Protein AF-A0AAF0C9N7-F1 (afdb_monomer_lite)

Radius of gyration: 19.98 Å; chains: 1; bounding box: 47×44×48 Å

Foldseek 3Di:
DDDPCPDDPPPPPLVVLVVVLVVLVVVLVVLVVVLVVVVVVVVVVVDDQDPVNVVVNVVSVVVSVVSVVVSVVSVVVSVVVVVVVVVD

Structure (mmCIF, N/CA/C/O backbone):
data_AF-A0AAF0C9N7-F1
#
_entry.id   AF-A0AAF0C9N7-F1
#
loop_
_atom_site.group_PDB
_atom_site.id
_atom_site.type_symbol
_atom_site.label_atom_id
_atom_site.label_alt_id
_atom_site.label_comp_id
_atom_site.label_asym_id
_atom_site.label_entity_id
_atom_site.label_seq_id
_atom_site.pdbx_PDB_ins_code
_atom_site.Cartn_x
_atom_site.Cartn_y
_atom_site.Cartn_z
_atom_site.occupancy
_atom_site.B_iso_or_equiv
_atom_site.auth_seq_id
_atom_site.auth_comp_id
_atom_site.auth_asym_id
_atom_site.auth_atom_id
_atom_site.pdbx_PDB_model_num
ATOM 1 N N . MET A 1 1 ? -26.868 35.784 8.494 1.00 46.81 1 MET A N 1
ATOM 2 C CA . MET A 1 1 ? -25.558 35.199 8.160 1.00 46.81 1 MET A CA 1
ATOM 3 C C . MET A 1 1 ? -25.552 33.870 8.878 1.00 46.81 1 MET A C 1
ATOM 5 O O . MET A 1 1 ? -25.567 33.866 10.096 1.00 46.81 1 MET A O 1
ATOM 9 N N . THR A 1 2 ? -25.851 32.816 8.129 1.00 49.69 2 THR A N 1
ATOM 10 C CA . THR A 1 2 ? -26.223 31.486 8.622 1.00 49.69 2 THR A CA 1
ATOM 11 C C . THR A 1 2 ? -25.030 30.806 9.274 1.00 49.69 2 THR A C 1
ATOM 13 O O . THR A 1 2 ? -23.968 30.758 8.659 1.00 49.69 2 THR A O 1
ATOM 16 N N . ASP A 1 3 ? -25.227 30.300 10.491 1.00 49.50 3 ASP A N 1
ATOM 17 C CA . ASP A 1 3 ? -24.310 29.375 11.146 1.00 49.50 3 ASP A CA 1
ATOM 18 C C . ASP A 1 3 ? -24.072 28.175 10.222 1.00 49.50 3 ASP A C 1
ATOM 20 O O . ASP A 1 3 ? -25.004 27.459 9.848 1.00 49.50 3 ASP A O 1
ATOM 24 N N . ASP A 1 4 ? -22.818 28.007 9.812 1.00 58.16 4 ASP A N 1
ATOM 25 C CA . ASP A 1 4 ? -22.321 26.840 9.094 1.00 58.16 4 ASP A CA 1
ATOM 26 C C . ASP A 1 4 ? -22.259 25.672 10.085 1.00 58.16 4 ASP A C 1
ATOM 28 O O . ASP A 1 4 ? -21.238 25.400 10.714 1.00 58.16 4 ASP A O 1
ATOM 32 N N . ILE A 1 5 ? -23.409 25.036 10.315 1.00 59.22 5 ILE A N 1
ATOM 33 C CA . ILE A 1 5 ? -23.489 23.779 11.055 1.00 59.22 5 ILE A CA 1
ATOM 34 C C . ILE A 1 5 ? -23.029 22.691 10.087 1.00 59.22 5 ILE A C 1
ATOM 36 O O . ILE A 1 5 ? -23.840 22.042 9.424 1.00 59.22 5 ILE A O 1
ATOM 40 N N . THR A 1 6 ? -21.71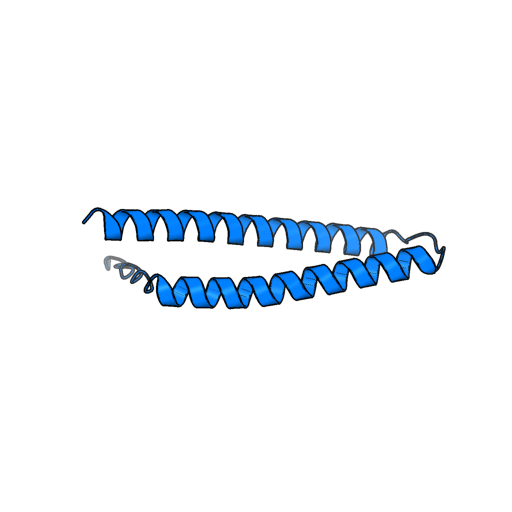4 22.500 9.987 1.00 55.44 6 THR A N 1
ATOM 41 C CA . THR A 1 6 ? -21.167 21.241 9.484 1.00 55.44 6 THR A CA 1
ATOM 42 C C . THR A 1 6 ? -21.707 20.141 10.407 1.00 55.44 6 THR A C 1
ATOM 44 O O . THR A 1 6 ? -21.495 20.232 11.622 1.00 55.44 6 THR A O 1
ATOM 47 N N . PRO A 1 7 ? -22.463 19.145 9.907 1.00 55.50 7 PRO A N 1
ATOM 48 C CA . PRO A 1 7 ? -22.946 18.070 10.760 1.00 55.50 7 PRO A CA 1
ATOM 49 C C . PRO A 1 7 ? -21.739 17.399 11.427 1.00 55.50 7 PRO A C 1
ATOM 51 O O . PRO A 1 7 ? -20.714 17.240 10.758 1.00 55.50 7 PRO A O 1
ATOM 54 N N . PRO A 1 8 ? -21.816 17.016 12.713 1.00 56.41 8 PRO A N 1
ATOM 55 C CA . PRO A 1 8 ? -20.771 16.195 13.306 1.00 56.41 8 PRO A CA 1
ATOM 56 C C . PRO A 1 8 ? -20.646 14.945 12.437 1.00 56.41 8 PRO A C 1
ATOM 58 O O . PRO A 1 8 ? -21.639 14.244 12.249 1.00 56.41 8 PRO A O 1
ATOM 61 N N . GLU A 1 9 ? -19.471 14.712 11.846 1.00 60.25 9 GLU A N 1
ATOM 62 C CA . GLU A 1 9 ? -19.245 13.501 11.064 1.00 60.25 9 GLU A CA 1
ATOM 63 C C . GLU A 1 9 ? -19.590 12.304 11.949 1.00 60.25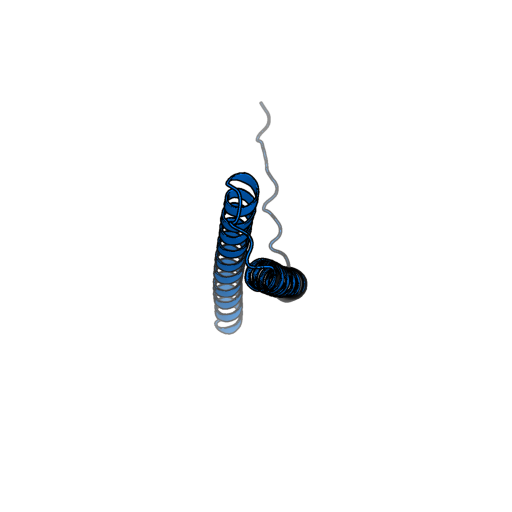 9 GLU A C 1
ATOM 65 O O . GLU A 1 9 ? -18.944 12.062 12.972 1.00 60.25 9 GLU A O 1
ATOM 70 N N . GLU A 1 10 ? -20.665 11.600 11.596 1.00 62.56 10 GLU A N 1
ATOM 71 C CA . GLU A 1 10 ? -21.066 10.389 12.292 1.00 62.56 10 GLU A CA 1
ATOM 72 C C . GLU A 1 10 ? -19.897 9.410 12.188 1.00 62.56 10 GLU A C 1
ATOM 74 O O . GLU A 1 10 ? -19.563 8.926 11.102 1.00 62.56 10 GLU A O 1
ATOM 79 N N . GLN A 1 11 ? -19.227 9.158 13.316 1.00 68.94 11 GLN A N 1
ATOM 80 C CA . GLN A 1 11 ? -18.134 8.197 13.360 1.00 68.94 11 GLN A CA 1
ATOM 81 C C . GLN A 1 11 ? -18.669 6.852 12.885 1.00 68.94 11 GLN A C 1
ATOM 83 O O . GLN A 1 11 ? -19.581 6.281 13.491 1.00 68.94 11 GLN A O 1
ATOM 88 N N . LYS A 1 12 ? -18.097 6.347 11.789 1.00 80.88 12 LYS A N 1
ATOM 89 C CA . LYS A 1 12 ? -18.477 5.050 11.243 1.00 80.88 12 LYS A CA 1
ATOM 90 C C . LYS A 1 12 ? -18.282 3.975 12.319 1.00 80.88 12 LYS A C 1
ATOM 92 O O . LYS A 1 12 ? -17.383 4.077 13.159 1.00 80.88 12 LYS A O 1
ATOM 97 N N . PRO A 1 13 ? -19.105 2.916 12.320 1.00 90.38 13 PRO A N 1
ATOM 98 C CA . PRO A 1 13 ? -18.888 1.795 13.219 1.00 90.38 13 PRO A CA 1
ATOM 99 C C . PRO A 1 13 ? -17.476 1.227 13.038 1.00 90.38 13 PRO A C 1
ATOM 101 O O . PRO A 1 13 ? -17.041 1.010 11.906 1.00 90.38 13 PRO A O 1
ATOM 104 N N . VAL A 1 14 ? -16.789 0.922 14.143 1.00 91.00 14 VAL A N 1
ATOM 105 C CA . VAL A 1 14 ? -15.418 0.369 14.141 1.00 91.00 14 VAL A CA 1
ATOM 106 C C . VAL A 1 14 ? -15.294 -0.840 13.208 1.00 91.00 14 VAL A C 1
ATOM 108 O O . VAL A 1 14 ? -14.330 -0.943 12.456 1.00 91.00 14 VAL A O 1
ATOM 111 N N . ALA A 1 15 ? -16.297 -1.724 13.197 1.00 90.94 15 ALA A N 1
ATOM 112 C CA . ALA A 1 15 ? -16.330 -2.888 12.314 1.00 90.94 15 ALA A CA 1
ATOM 113 C C . ALA A 1 15 ? -16.351 -2.514 10.819 1.00 90.94 15 ALA A C 1
ATOM 115 O O . ALA A 1 15 ? -15.687 -3.162 10.015 1.00 90.94 15 ALA A O 1
ATOM 116 N N . SER A 1 16 ? -17.079 -1.455 10.445 1.00 93.69 16 SER A N 1
ATOM 117 C CA . SER A 1 16 ? -17.119 -0.973 9.061 1.00 93.69 16 SER A CA 1
ATOM 118 C C . SER A 1 16 ? -15.780 -0.372 8.643 1.00 93.69 16 SER A C 1
ATOM 120 O O . SER A 1 16 ? -15.346 -0.588 7.518 1.00 93.69 16 SER A O 1
ATOM 122 N N . GLU A 1 17 ? -15.123 0.376 9.528 1.00 94.00 17 GLU A N 1
ATOM 123 C CA . GLU A 1 17 ? -13.812 0.963 9.236 1.00 94.00 17 GLU A CA 1
ATOM 124 C C . GLU A 1 17 ? -12.701 -0.085 9.175 1.00 94.00 17 GLU A C 1
ATOM 126 O O . GLU A 1 17 ? -11.801 0.037 8.344 1.00 94.00 17 GLU A O 1
ATOM 131 N N . LEU A 1 18 ? -12.779 -1.125 10.012 1.00 94.38 18 LEU A N 1
ATOM 132 C CA . LEU A 1 18 ? -11.876 -2.272 9.954 1.00 94.38 18 LEU A CA 1
ATOM 133 C C . LEU A 1 18 ? -12.030 -3.039 8.636 1.00 94.38 18 LEU A C 1
ATOM 135 O O . LEU A 1 18 ? -11.026 -3.446 8.052 1.00 94.38 18 LEU A O 1
ATOM 139 N N . LEU A 1 19 ? -13.265 -3.206 8.149 1.00 95.56 19 LEU A N 1
ATOM 140 C CA . LEU A 1 19 ? -13.517 -3.812 6.843 1.00 95.56 19 LEU A CA 1
ATOM 141 C C . LEU A 1 19 ? -12.872 -2.983 5.726 1.00 95.56 19 LEU A C 1
ATOM 143 O O . LEU A 1 19 ? -12.069 -3.515 4.970 1.00 95.56 19 LEU A O 1
ATOM 147 N N . THR A 1 20 ? -13.118 -1.669 5.698 1.00 95.94 20 THR A N 1
ATOM 148 C CA . THR A 1 20 ? -12.480 -0.772 4.719 1.00 95.94 20 THR A CA 1
ATOM 149 C C . THR A 1 20 ? -10.956 -0.820 4.809 1.00 95.94 20 THR A C 1
ATOM 151 O O . THR A 1 20 ? -10.286 -0.882 3.791 1.00 95.94 20 THR A O 1
ATOM 154 N N . LEU A 1 21 ? -10.388 -0.838 6.017 1.00 96.25 21 LEU A N 1
ATOM 155 C CA . LEU A 1 21 ? -8.941 -0.955 6.203 1.00 96.25 21 LEU A CA 1
ATOM 156 C C . LEU A 1 21 ? -8.391 -2.289 5.670 1.00 96.25 21 LEU A C 1
ATOM 158 O O . LEU A 1 21 ? -7.272 -2.328 5.169 1.00 96.25 21 LEU A O 1
ATOM 162 N N . THR A 1 22 ? -9.166 -3.370 5.772 1.00 96.75 22 THR A N 1
ATOM 163 C CA . THR A 1 22 ? -8.794 -4.685 5.230 1.00 96.75 22 THR A CA 1
ATOM 164 C C . THR A 1 22 ? -8.797 -4.669 3.703 1.00 96.75 22 THR A C 1
ATOM 166 O O . THR A 1 22 ? -7.859 -5.177 3.090 1.00 96.75 22 THR A O 1
ATOM 169 N N . ASP A 1 23 ? -9.804 -4.040 3.093 1.00 96.88 23 ASP A N 1
ATOM 170 C CA . ASP A 1 23 ? -9.877 -3.861 1.639 1.00 96.88 23 ASP A CA 1
ATOM 171 C C . ASP A 1 23 ? -8.715 -2.989 1.131 1.00 96.88 23 ASP A C 1
ATOM 173 O O . ASP A 1 23 ? -8.032 -3.348 0.169 1.00 96.88 23 ASP A O 1
ATOM 177 N N . ASP A 1 24 ? -8.429 -1.884 1.828 1.00 96.50 24 ASP A N 1
ATOM 178 C CA . ASP A 1 24 ? -7.308 -0.992 1.518 1.00 96.50 24 ASP A CA 1
ATOM 179 C C . ASP A 1 24 ? -5.961 -1.726 1.630 1.00 96.50 24 ASP A C 1
ATOM 181 O O . ASP A 1 24 ? -5.090 -1.576 0.770 1.00 96.50 24 ASP A O 1
ATOM 185 N N . PHE A 1 25 ? -5.792 -2.560 2.663 1.00 97.25 25 PHE A N 1
ATOM 186 C CA . PHE A 1 25 ? -4.592 -3.375 2.843 1.00 97.25 25 PHE A CA 1
ATOM 187 C C . PHE A 1 25 ? -4.421 -4.403 1.721 1.00 97.25 25 PHE A C 1
ATOM 189 O O . PHE A 1 25 ? -3.300 -4.615 1.255 1.00 97.25 25 PHE A O 1
ATOM 196 N N . ALA A 1 26 ? -5.509 -5.021 1.255 1.00 97.38 26 ALA A N 1
ATOM 197 C CA . ALA A 1 26 ? -5.455 -5.944 0.126 1.00 97.38 26 ALA A CA 1
ATOM 198 C C . ALA A 1 26 ? -4.951 -5.234 -1.143 1.00 97.38 26 ALA A C 1
ATOM 200 O O . ALA A 1 26 ? -4.036 -5.742 -1.795 1.00 97.38 26 ALA A O 1
ATOM 201 N N . GLY A 1 27 ? -5.466 -4.035 -1.439 1.00 97.00 27 GLY A N 1
ATOM 202 C CA . GLY A 1 27 ? -4.986 -3.201 -2.548 1.00 97.00 27 GLY A CA 1
ATOM 203 C C . GLY A 1 27 ? -3.505 -2.840 -2.414 1.00 97.00 27 GLY A C 1
ATOM 204 O O . GLY A 1 27 ? -2.714 -3.140 -3.304 1.00 97.00 27 GLY A O 1
ATOM 205 N N . PHE A 1 28 ? -3.104 -2.310 -1.256 1.00 97.31 28 PHE A N 1
ATOM 206 C CA . PHE A 1 28 ? -1.703 -1.995 -0.962 1.00 97.31 28 PHE A CA 1
ATOM 207 C C . PHE A 1 28 ? -0.777 -3.208 -1.131 1.00 97.31 28 PHE A C 1
ATOM 209 O O . PHE A 1 28 ? 0.309 -3.096 -1.696 1.00 97.31 28 PHE A O 1
ATOM 216 N N . SER A 1 29 ? -1.199 -4.384 -0.660 1.00 97.56 29 SER A N 1
ATOM 217 C CA . SER A 1 29 ? -0.393 -5.602 -0.765 1.00 97.56 29 SER A CA 1
ATOM 218 C C . SER A 1 29 ? -0.183 -6.038 -2.218 1.00 97.56 29 SER A C 1
ATOM 220 O O . SER A 1 29 ? 0.919 -6.462 -2.575 1.00 97.56 29 SER A O 1
ATOM 222 N N . ALA A 1 30 ? -1.202 -5.871 -3.067 1.00 97.88 30 ALA A N 1
ATOM 223 C CA . ALA A 1 30 ? -1.094 -6.116 -4.498 1.00 97.88 30 ALA A CA 1
ATOM 224 C C . ALA A 1 30 ? -0.148 -5.105 -5.165 1.00 97.88 30 ALA A C 1
ATOM 226 O O . ALA A 1 30 ? 0.707 -5.505 -5.955 1.00 97.88 30 ALA A O 1
ATOM 227 N N . ASP A 1 31 ? -0.231 -3.827 -4.787 1.00 97.25 31 ASP A N 1
ATOM 228 C CA . ASP A 1 31 ? 0.658 -2.777 -5.294 1.00 97.25 31 ASP A CA 1
ATOM 229 C C . ASP A 1 31 ? 2.123 -3.022 -4.899 1.00 97.25 31 ASP A C 1
ATOM 231 O O . ASP A 1 31 ? 3.028 -2.798 -5.706 1.00 97.25 31 ASP A O 1
ATOM 235 N N . CYS A 1 32 ? 2.376 -3.516 -3.683 1.00 97.94 32 CYS A N 1
ATOM 236 C CA . CYS A 1 32 ? 3.710 -3.931 -3.251 1.00 97.94 32 CYS A CA 1
ATOM 237 C C . CYS A 1 32 ? 4.241 -5.108 -4.072 1.00 97.94 32 CYS A C 1
ATOM 239 O O . CYS A 1 32 ? 5.392 -5.064 -4.503 1.00 97.94 32 CYS A O 1
ATOM 241 N N . ALA A 1 33 ? 3.422 -6.141 -4.294 1.00 97.94 33 ALA A N 1
ATOM 242 C CA . ALA A 1 33 ? 3.818 -7.299 -5.092 1.00 97.94 33 ALA A CA 1
ATOM 243 C C . ALA A 1 33 ? 4.170 -6.882 -6.527 1.00 97.94 33 ALA A C 1
ATOM 245 O O . ALA A 1 33 ? 5.267 -7.170 -7.000 1.00 97.94 33 ALA A O 1
ATOM 246 N N . PHE A 1 34 ? 3.296 -6.096 -7.162 1.00 96.19 34 PHE A N 1
ATOM 247 C CA . PHE A 1 34 ? 3.531 -5.551 -8.497 1.00 96.19 34 PHE A CA 1
ATOM 248 C C . PHE A 1 34 ? 4.827 -4.734 -8.571 1.00 96.19 34 PHE A C 1
ATOM 250 O O . PHE A 1 34 ? 5.611 -4.887 -9.506 1.00 96.19 34 PHE A O 1
ATOM 257 N N . TYR A 1 35 ? 5.081 -3.881 -7.578 1.00 96.12 35 TYR A N 1
ATOM 258 C CA . TYR A 1 35 ? 6.293 -3.070 -7.542 1.00 96.12 35 TYR A CA 1
ATOM 259 C C . TYR A 1 35 ? 7.564 -3.916 -7.392 1.00 96.12 35 TYR A C 1
ATOM 261 O O . TYR A 1 35 ? 8.571 -3.631 -8.040 1.00 96.12 35 TYR A O 1
ATOM 269 N N . CYS A 1 36 ? 7.525 -4.971 -6.574 1.00 96.00 36 CYS A N 1
ATOM 270 C CA . CYS A 1 36 ? 8.629 -5.921 -6.455 1.00 96.00 36 CYS A CA 1
ATOM 271 C C . CYS A 1 36 ? 8.892 -6.663 -7.771 1.00 96.00 36 CYS A C 1
ATOM 273 O O . CYS A 1 36 ? 10.049 -6.749 -8.181 1.00 96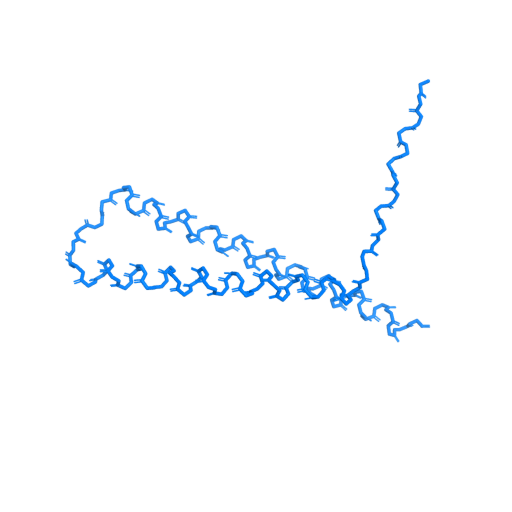.00 36 CYS A O 1
ATOM 275 N N . ASP A 1 37 ? 7.844 -7.134 -8.447 1.00 95.81 37 ASP A N 1
ATOM 276 C CA . ASP A 1 37 ? 7.965 -7.820 -9.738 1.00 95.81 37 ASP A CA 1
ATOM 277 C C . ASP A 1 37 ? 8.531 -6.886 -10.817 1.00 95.81 37 ASP A C 1
ATOM 279 O O . ASP A 1 37 ? 9.423 -7.270 -11.574 1.00 95.81 37 ASP A O 1
ATOM 283 N N . ALA A 1 38 ? 8.079 -5.628 -10.848 1.00 92.12 38 ALA A N 1
ATOM 284 C CA . ALA A 1 38 ? 8.601 -4.618 -11.764 1.00 92.12 38 ALA A CA 1
ATOM 285 C C . ALA A 1 38 ? 10.094 -4.346 -11.524 1.00 92.12 38 ALA A C 1
ATOM 287 O O . ALA A 1 38 ? 10.873 -4.292 -12.474 1.00 92.12 38 ALA A O 1
ATOM 288 N N . LEU A 1 39 ? 10.516 -4.213 -10.262 1.00 91.62 39 LEU A N 1
ATOM 289 C CA . LEU A 1 39 ? 11.929 -4.032 -9.923 1.00 91.62 39 LEU A CA 1
ATOM 290 C C . LEU A 1 39 ? 12.781 -5.252 -10.282 1.00 91.62 39 LEU A C 1
ATOM 292 O O . LEU A 1 39 ? 13.910 -5.079 -10.738 1.00 91.62 39 LEU A O 1
ATOM 296 N N . ALA A 1 40 ? 12.260 -6.465 -10.089 1.00 91.81 40 ALA A N 1
ATOM 297 C CA . ALA A 1 40 ? 12.949 -7.691 -10.479 1.00 91.81 40 ALA A CA 1
ATOM 298 C C . ALA A 1 40 ? 13.149 -7.756 -12.000 1.00 91.81 40 ALA A C 1
ATOM 300 O O . ALA A 1 40 ? 14.267 -7.987 -12.449 1.00 91.81 40 ALA A O 1
ATOM 301 N N . ALA A 1 41 ? 12.107 -7.455 -12.781 1.00 90.19 41 ALA A N 1
ATOM 302 C CA . ALA A 1 41 ? 12.188 -7.420 -14.241 1.00 90.19 41 ALA A CA 1
ATOM 303 C C . ALA A 1 41 ? 13.211 -6.386 -14.742 1.00 90.19 41 ALA A C 1
ATOM 305 O O . ALA A 1 41 ? 14.022 -6.693 -15.610 1.00 90.19 41 ALA A O 1
ATOM 306 N N . ILE A 1 42 ? 13.225 -5.186 -14.149 1.00 87.88 42 ILE A N 1
ATOM 307 C CA . ILE A 1 42 ? 14.203 -4.138 -14.483 1.00 87.88 42 ILE A CA 1
ATOM 308 C C . ILE A 1 42 ? 15.633 -4.591 -14.152 1.00 87.88 42 ILE A C 1
ATOM 310 O O . ILE A 1 42 ? 16.556 -4.338 -14.918 1.00 87.88 42 ILE A O 1
ATOM 314 N N . ALA A 1 43 ? 15.831 -5.269 -13.019 1.00 86.31 43 ALA A N 1
ATOM 315 C CA . ALA A 1 43 ? 17.149 -5.756 -12.619 1.00 86.31 43 ALA A CA 1
ATOM 316 C C . ALA A 1 43 ? 17.661 -6.910 -13.503 1.00 86.31 43 ALA A C 1
ATOM 318 O O . ALA A 1 43 ? 18.872 -7.037 -13.692 1.00 86.31 43 ALA A O 1
ATOM 319 N N . GLU A 1 44 ? 16.765 -7.751 -14.028 1.00 84.06 44 GLU A N 1
ATOM 320 C CA . GLU A 1 44 ? 17.108 -8.863 -14.924 1.00 84.06 44 GLU A CA 1
ATOM 321 C C . GLU A 1 44 ? 17.524 -8.401 -16.326 1.00 84.06 44 GLU A C 1
ATOM 323 O O . GLU A 1 44 ? 18.373 -9.050 -16.939 1.00 84.06 44 GLU A O 1
ATOM 328 N N . ASP A 1 45 ? 16.990 -7.277 -16.815 1.00 78.69 45 ASP A N 1
ATOM 329 C CA . ASP A 1 45 ? 17.267 -6.790 -18.176 1.00 78.69 45 ASP A CA 1
ATOM 330 C C . ASP A 1 45 ? 18.679 -6.181 -18.339 1.00 78.69 45 ASP A C 1
ATOM 332 O O . ASP A 1 45 ? 19.088 -5.826 -19.440 1.00 78.69 45 ASP A O 1
ATOM 336 N N . LEU A 1 46 ? 19.473 -6.083 -17.258 1.00 64.56 46 LEU A N 1
ATOM 337 C CA . LEU A 1 46 ? 20.831 -5.500 -17.221 1.00 64.56 46 LEU A CA 1
ATOM 338 C C . LEU A 1 46 ? 20.949 -4.076 -17.818 1.00 64.56 46 LEU A C 1
ATOM 340 O O . LEU A 1 46 ? 22.067 -3.576 -17.969 1.00 64.56 46 LEU A O 1
ATOM 344 N N . GLU A 1 47 ? 19.835 -3.416 -18.143 1.00 65.25 47 GLU A N 1
ATOM 345 C CA . GLU A 1 47 ? 19.819 -2.074 -18.718 1.00 65.25 47 GLU A CA 1
ATOM 346 C C . GLU A 1 47 ? 20.078 -1.000 -17.655 1.00 65.25 47 GLU A C 1
ATOM 348 O O . GLU A 1 47 ? 19.603 -1.067 -16.517 1.00 65.25 47 GLU A O 1
ATOM 353 N N . ASP A 1 48 ? 20.835 0.027 -18.054 1.00 76.12 48 ASP A N 1
ATOM 354 C CA . ASP A 1 48 ? 20.942 1.267 -17.293 1.00 76.12 48 ASP A CA 1
ATOM 355 C C . ASP A 1 48 ? 19.542 1.884 -17.179 1.00 76.12 48 ASP A C 1
ATOM 357 O O . ASP A 1 48 ? 18.936 2.287 -18.173 1.00 76.12 48 ASP A O 1
ATOM 361 N N . VAL A 1 49 ? 19.031 1.958 -15.949 1.00 85.38 49 VAL A N 1
ATOM 362 C CA . VAL A 1 49 ? 17.745 2.587 -15.642 1.00 85.38 49 VAL A CA 1
ATOM 363 C C . VAL A 1 49 ? 17.818 4.063 -16.021 1.00 85.38 49 VAL A C 1
ATOM 365 O O . VAL A 1 49 ? 18.535 4.835 -15.382 1.00 85.38 49 VAL A O 1
ATOM 368 N N . ASP A 1 50 ? 17.063 4.463 -17.043 1.00 88.56 50 ASP A N 1
ATOM 369 C CA . ASP A 1 50 ? 17.000 5.861 -17.455 1.00 88.56 50 ASP A CA 1
ATOM 370 C C . ASP A 1 50 ? 16.366 6.750 -16.365 1.00 88.56 50 ASP A C 1
ATOM 372 O O . ASP A 1 50 ? 15.630 6.285 -15.488 1.00 88.56 50 ASP A O 1
ATOM 376 N N . ASP A 1 51 ? 16.625 8.057 -16.434 1.00 89.00 51 ASP A N 1
ATOM 377 C CA . ASP A 1 51 ? 16.167 9.020 -15.426 1.00 89.00 51 ASP A CA 1
ATOM 378 C C . ASP A 1 51 ? 14.637 9.028 -15.226 1.00 89.00 51 ASP A C 1
ATOM 380 O O . ASP A 1 51 ? 14.162 9.246 -14.105 1.00 89.00 51 ASP A O 1
ATOM 384 N N . TYR A 1 52 ? 13.843 8.782 -16.275 1.00 90.25 52 TYR A N 1
ATOM 385 C CA . TYR A 1 52 ? 12.381 8.728 -16.171 1.00 90.25 52 TYR A CA 1
ATOM 386 C C . TYR A 1 52 ? 11.924 7.455 -15.465 1.00 90.25 52 TYR A C 1
ATOM 388 O O . TYR A 1 52 ? 11.047 7.518 -14.594 1.00 90.25 52 TYR A O 1
ATOM 396 N N . THR A 1 53 ? 12.539 6.319 -15.786 1.00 89.75 53 THR A N 1
ATOM 397 C CA . THR A 1 53 ? 12.273 5.047 -15.106 1.00 89.75 53 THR A CA 1
ATOM 398 C C . THR A 1 53 ? 12.678 5.128 -13.631 1.00 89.75 53 THR A C 1
ATOM 400 O O . THR A 1 53 ? 11.880 4.799 -12.746 1.00 89.75 53 THR A O 1
ATOM 403 N N . GLY A 1 54 ? 13.855 5.686 -13.331 1.00 90.62 54 GLY A N 1
ATOM 404 C CA . GLY A 1 54 ? 14.320 5.933 -11.963 1.00 90.62 54 GLY A CA 1
ATOM 405 C C . GLY A 1 54 ? 13.405 6.883 -11.178 1.00 90.62 54 GLY A C 1
ATOM 406 O O . GLY A 1 54 ? 13.102 6.641 -10.003 1.00 90.62 54 GLY A O 1
ATOM 407 N N . TYR A 1 55 ? 12.890 7.933 -11.827 1.00 93.44 55 TYR A N 1
ATOM 408 C CA . TYR A 1 55 ? 11.882 8.817 -11.237 1.00 93.44 55 TYR A CA 1
ATOM 409 C C . TYR A 1 55 ? 10.582 8.069 -10.907 1.00 93.44 55 TYR A C 1
ATOM 411 O O . TYR A 1 55 ? 10.038 8.245 -9.813 1.00 93.44 55 TYR A O 1
ATOM 419 N N . GLY A 1 56 ? 10.101 7.221 -11.820 1.00 93.44 56 GLY A N 1
ATOM 420 C CA . GLY A 1 56 ? 8.902 6.403 -11.628 1.00 93.44 56 GLY A CA 1
ATOM 421 C C . GLY A 1 56 ? 9.022 5.475 -10.419 1.00 93.44 56 GLY A C 1
ATOM 422 O O . GLY A 1 56 ? 8.156 5.499 -9.541 1.00 93.44 56 GLY A O 1
ATOM 423 N N . ILE A 1 57 ? 10.141 4.752 -10.322 1.00 93.81 57 ILE A N 1
ATOM 424 C CA . ILE A 1 57 ? 10.505 3.904 -9.176 1.00 93.81 57 ILE A CA 1
ATOM 425 C C . ILE A 1 57 ? 10.422 4.703 -7.873 1.00 93.81 57 ILE A C 1
ATOM 427 O O . ILE A 1 57 ? 9.701 4.338 -6.941 1.00 93.81 57 ILE A O 1
ATOM 431 N N . ARG A 1 58 ? 11.109 5.850 -7.812 1.00 94.69 58 ARG A N 1
ATOM 432 C CA . ARG A 1 58 ? 11.142 6.684 -6.605 1.00 94.69 58 ARG A CA 1
ATOM 433 C C . ARG A 1 58 ? 9.752 7.176 -6.212 1.00 94.69 58 ARG A C 1
ATOM 435 O O . ARG A 1 58 ? 9.368 7.058 -5.050 1.00 94.69 58 ARG A O 1
ATOM 442 N N . ARG A 1 59 ? 8.992 7.703 -7.174 1.00 95.88 59 ARG A N 1
ATOM 443 C CA . ARG A 1 59 ? 7.640 8.230 -6.949 1.00 95.88 59 ARG A CA 1
ATOM 444 C C . ARG A 1 59 ? 6.692 7.147 -6.435 1.00 95.88 59 ARG A C 1
ATOM 446 O O . ARG A 1 59 ? 5.913 7.406 -5.516 1.00 95.88 59 ARG A O 1
ATOM 453 N N . TYR A 1 60 ? 6.751 5.952 -7.016 1.00 96.06 60 TYR A N 1
ATOM 454 C CA . TYR A 1 60 ? 5.906 4.841 -6.591 1.00 96.06 60 TYR A CA 1
ATOM 455 C C . TYR A 1 60 ? 6.297 4.350 -5.193 1.00 96.06 60 TYR A C 1
ATOM 457 O O . TYR A 1 60 ? 5.432 4.181 -4.336 1.00 96.06 60 TYR A O 1
ATOM 465 N N . SER A 1 61 ? 7.600 4.242 -4.911 1.00 96.56 61 SER A N 1
ATOM 466 C CA . SER A 1 61 ? 8.104 3.942 -3.565 1.00 96.56 61 SER A CA 1
ATOM 467 C C . SER A 1 61 ? 7.604 4.942 -2.522 1.00 96.56 61 SER A C 1
ATOM 469 O O . SER A 1 61 ? 7.175 4.540 -1.442 1.00 96.56 61 SER A O 1
ATOM 471 N N . ASP A 1 62 ? 7.633 6.238 -2.834 1.00 97.38 62 ASP A N 1
ATOM 472 C CA . ASP A 1 62 ? 7.156 7.281 -1.924 1.00 97.38 62 ASP A CA 1
ATOM 473 C C . ASP A 1 62 ? 5.635 7.180 -1.701 1.00 97.38 62 ASP A C 1
ATOM 475 O O . ASP A 1 62 ? 5.176 7.297 -0.566 1.00 97.38 62 ASP A O 1
ATOM 479 N N . THR A 1 63 ? 4.867 6.821 -2.735 1.00 96.81 63 THR A N 1
ATOM 480 C CA . THR A 1 63 ? 3.416 6.571 -2.621 1.00 96.81 63 THR A CA 1
ATOM 481 C C . THR A 1 63 ? 3.114 5.386 -1.695 1.00 96.81 63 THR A C 1
ATOM 483 O O . THR A 1 63 ? 2.282 5.502 -0.795 1.00 96.81 63 THR A O 1
ATOM 486 N N . LEU A 1 64 ? 3.827 4.263 -1.847 1.00 97.62 64 LEU A N 1
ATOM 487 C CA . LEU A 1 64 ? 3.669 3.096 -0.967 1.00 97.62 64 LEU A CA 1
ATOM 488 C C . LEU A 1 64 ? 4.020 3.427 0.494 1.00 97.62 64 LEU A C 1
ATOM 490 O O . LEU A 1 64 ? 3.341 2.975 1.419 1.00 97.62 64 LEU A O 1
ATOM 494 N N . LYS A 1 65 ? 5.050 4.254 0.726 1.00 97.69 65 LYS A N 1
ATOM 495 C CA . LYS A 1 65 ? 5.408 4.724 2.077 1.00 97.69 65 LYS A CA 1
ATOM 496 C C . LYS A 1 65 ? 4.302 5.573 2.701 1.00 97.69 65 LYS A C 1
ATOM 498 O O . LYS A 1 65 ? 4.000 5.422 3.882 1.00 97.69 65 LYS A O 1
ATOM 503 N N . GLU A 1 66 ? 3.698 6.472 1.934 1.00 97.06 66 GLU A N 1
ATOM 504 C CA . GLU A 1 66 ? 2.583 7.283 2.424 1.00 97.06 66 GLU A CA 1
ATOM 505 C C . GLU A 1 66 ? 1.377 6.406 2.780 1.00 97.06 66 GLU A C 1
ATOM 507 O O . GLU A 1 66 ? 0.801 6.566 3.859 1.00 97.06 66 GLU A O 1
ATOM 512 N N . GLN A 1 67 ? 1.047 5.425 1.936 1.00 96.75 67 GLN A N 1
ATOM 513 C CA . GLN A 1 67 ? -0.047 4.487 2.192 1.00 96.75 67 GLN A CA 1
ATOM 514 C C . GLN A 1 67 ? 0.170 3.670 3.474 1.00 96.75 67 GLN A C 1
ATOM 516 O O . GLN A 1 67 ? -0.742 3.603 4.304 1.00 96.75 67 GLN A O 1
ATOM 521 N N . VAL A 1 68 ? 1.369 3.112 3.699 1.00 97.12 68 VAL A N 1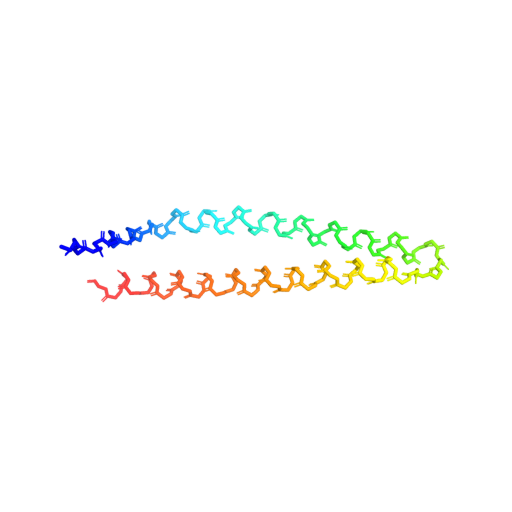
ATOM 522 C CA . VAL A 1 68 ? 1.647 2.345 4.930 1.00 97.12 68 VAL A CA 1
ATOM 523 C C . VAL A 1 68 ? 1.554 3.214 6.186 1.00 97.12 68 VAL A C 1
ATOM 525 O O . VAL A 1 68 ? 0.981 2.780 7.182 1.00 97.12 68 VAL A O 1
ATOM 528 N N . ILE A 1 69 ? 2.013 4.470 6.132 1.00 97.62 69 ILE A N 1
ATOM 529 C CA . ILE A 1 69 ? 1.890 5.418 7.253 1.00 97.62 69 ILE A CA 1
ATOM 530 C C . ILE A 1 69 ? 0.417 5.731 7.551 1.00 97.62 69 ILE A C 1
ATOM 532 O O . ILE A 1 69 ? 0.022 5.817 8.716 1.00 97.62 69 ILE A O 1
ATOM 536 N N . LEU A 1 70 ? -0.410 5.924 6.521 1.00 96.38 70 LEU A N 1
ATOM 537 C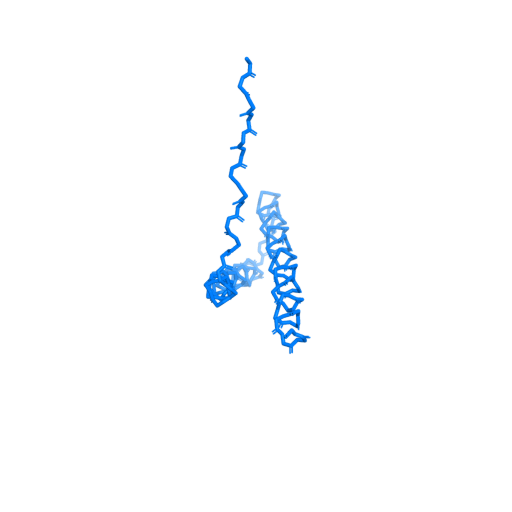 CA . LEU A 1 70 ? -1.837 6.201 6.695 1.00 96.38 70 LEU A CA 1
ATOM 538 C C . LEU A 1 70 ? -2.583 5.001 7.285 1.00 96.38 70 LEU A C 1
ATOM 540 O O . LEU A 1 70 ? -3.399 5.181 8.193 1.00 96.38 70 LEU A O 1
ATOM 544 N N . MET A 1 71 ? -2.290 3.789 6.810 1.00 97.38 71 MET A N 1
ATOM 545 C CA . MET A 1 71 ? -2.859 2.564 7.374 1.00 97.38 71 MET A CA 1
ATOM 546 C C . MET A 1 71 ? -2.437 2.367 8.830 1.00 97.38 71 MET A C 1
ATOM 548 O O . MET A 1 71 ? -3.297 2.129 9.674 1.00 97.38 71 MET A O 1
ATOM 552 N N . ASP A 1 72 ? -1.154 2.550 9.152 1.00 97.69 72 ASP A N 1
ATOM 553 C CA . ASP A 1 72 ? -0.643 2.442 10.523 1.00 97.69 72 ASP A CA 1
ATOM 554 C C . ASP A 1 72 ? -1.359 3.406 11.482 1.00 97.69 72 ASP A C 1
ATOM 556 O O . ASP A 1 72 ? -1.837 3.012 12.549 1.00 97.69 72 ASP A O 1
ATOM 560 N N . ARG A 1 73 ? -1.543 4.665 11.071 1.00 97.44 73 ARG A N 1
ATOM 561 C CA . ARG A 1 73 ? -2.305 5.649 11.857 1.00 97.44 73 ARG A CA 1
ATOM 562 C C . ARG A 1 73 ? -3.752 5.214 12.081 1.00 97.44 73 ARG A C 1
ATOM 564 O O . ARG A 1 73 ? -4.260 5.364 13.193 1.00 97.44 73 ARG A O 1
ATOM 571 N N . ARG A 1 74 ? -4.411 4.677 11.049 1.00 96.00 74 ARG A N 1
ATOM 572 C CA . ARG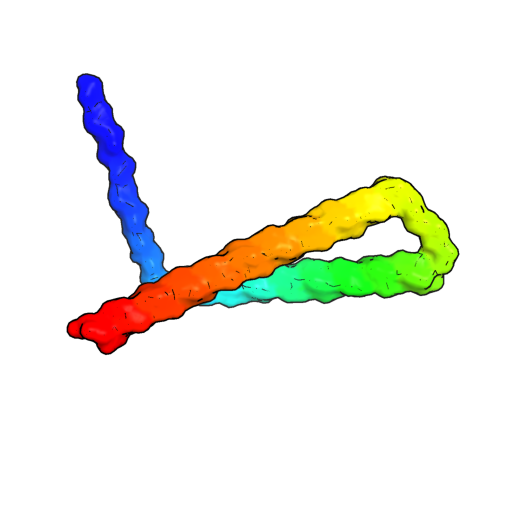 A 1 74 ? -5.795 4.179 11.138 1.00 96.00 74 ARG A CA 1
ATOM 573 C C . ARG A 1 74 ? -5.909 2.971 12.063 1.00 96.00 74 ARG A C 1
ATOM 575 O O . ARG A 1 74 ? -6.851 2.918 12.848 1.00 96.00 74 ARG A O 1
ATOM 582 N N . ILE A 1 75 ? -4.944 2.052 12.027 1.00 96.94 75 ILE A N 1
ATOM 583 C CA . ILE A 1 75 ? -4.872 0.908 12.949 1.00 96.94 75 ILE A CA 1
ATOM 584 C C . ILE A 1 75 ? -4.820 1.403 14.394 1.00 96.94 75 ILE A C 1
ATOM 586 O O . ILE A 1 75 ? -5.656 1.008 15.207 1.00 96.94 75 ILE A O 1
ATOM 590 N N . HIS A 1 76 ? -3.888 2.306 14.704 1.00 97.19 76 HIS A N 1
ATOM 591 C CA . HIS A 1 76 ? -3.737 2.839 16.057 1.00 97.19 76 HIS A CA 1
ATOM 592 C C . HIS A 1 76 ? -4.984 3.595 16.534 1.00 97.19 76 HIS A C 1
ATOM 594 O O . HIS A 1 76 ? -5.353 3.503 17.705 1.00 97.19 76 HIS A O 1
ATOM 600 N N . GLU A 1 77 ? -5.657 4.331 15.647 1.00 95.31 77 GLU A N 1
ATOM 601 C CA . GLU A 1 77 ? -6.908 5.015 15.985 1.00 95.31 77 GLU A CA 1
ATOM 602 C C . GLU A 1 77 ? -8.046 4.031 16.283 1.00 95.31 77 GLU A C 1
ATOM 604 O O . GLU A 1 77 ? -8.729 4.166 17.300 1.00 95.31 77 GLU A O 1
ATOM 609 N N . LEU A 1 78 ? -8.216 2.996 15.457 1.00 94.94 78 LEU A N 1
ATOM 610 C CA . LEU A 1 78 ? -9.214 1.953 15.704 1.00 94.94 78 LEU A CA 1
ATOM 611 C C . LEU A 1 78 ? -8.935 1.207 17.011 1.00 94.94 78 LEU A C 1
ATOM 613 O O . LEU A 1 78 ? -9.858 0.989 17.793 1.00 94.94 78 LEU A O 1
ATOM 617 N N . GLN A 1 79 ? -7.673 0.879 17.297 1.00 94.75 79 GLN A N 1
ATOM 618 C CA . GLN A 1 79 ? -7.275 0.241 18.556 1.00 94.75 79 GLN A CA 1
ATOM 619 C C . GLN A 1 79 ? -7.625 1.100 19.777 1.00 94.75 79 GLN A C 1
ATOM 621 O O . GLN A 1 79 ? -8.180 0.580 20.745 1.00 94.75 79 GLN A O 1
ATOM 626 N N . ARG A 1 80 ? -7.365 2.416 19.727 1.00 95.06 80 ARG A N 1
ATOM 627 C CA . ARG A 1 80 ? -7.762 3.348 20.798 1.00 95.06 80 ARG A CA 1
ATOM 628 C C . ARG A 1 80 ? -9.273 3.360 21.015 1.00 95.06 80 ARG A C 1
ATOM 630 O O . ARG A 1 80 ? -9.724 3.313 22.157 1.00 95.06 80 ARG A O 1
ATOM 637 N N . ARG A 1 81 ? -10.055 3.393 19.933 1.00 93.62 81 ARG A N 1
ATOM 638 C CA . ARG A 1 81 ? -11.526 3.399 19.997 1.00 93.62 81 ARG A CA 1
ATOM 639 C C . ARG A 1 81 ? -12.090 2.088 20.540 1.00 93.62 81 ARG A C 1
ATOM 641 O O . ARG A 1 81 ? -13.030 2.125 21.326 1.00 93.62 81 ARG A O 1
ATOM 648 N N . ILE A 1 82 ? -11.502 0.949 20.172 1.00 92.75 82 ILE A N 1
ATOM 649 C CA . ILE A 1 82 ? -11.871 -0.367 20.717 1.00 92.75 82 ILE A CA 1
ATOM 650 C C . ILE A 1 82 ? -11.590 -0.426 22.222 1.00 92.75 82 ILE A C 1
ATOM 652 O O . ILE A 1 82 ? -12.454 -0.854 22.987 1.00 92.75 82 ILE A O 1
ATOM 656 N N . ALA A 1 83 ? -10.414 0.034 22.658 1.00 92.62 83 ALA A N 1
ATOM 657 C CA . ALA A 1 83 ? -10.066 0.073 24.078 1.00 92.62 83 ALA A CA 1
ATOM 658 C C . ALA A 1 83 ? -11.053 0.946 24.873 1.00 92.62 83 ALA A C 1
ATOM 660 O O . ALA A 1 83 ? -11.620 0.490 25.860 1.00 92.62 83 ALA A O 1
ATOM 661 N N . ALA A 1 84 ? -11.366 2.145 24.369 1.00 90.12 84 ALA A N 1
ATOM 662 C CA . ALA A 1 84 ? -12.326 3.052 25.000 1.00 90.12 84 ALA A CA 1
ATOM 663 C C . ALA A 1 84 ? -13.756 2.482 25.103 1.00 90.12 84 ALA A C 1
ATOM 665 O O . ALA A 1 84 ? -14.492 2.859 26.008 1.00 90.12 84 ALA A O 1
ATOM 666 N N . GLN A 1 85 ? -14.157 1.585 24.194 1.00 85.31 85 GLN A N 1
ATOM 667 C CA . GLN A 1 85 ? -15.450 0.885 24.258 1.00 85.31 85 GLN A CA 1
ATOM 668 C C . GLN A 1 85 ? -15.451 -0.292 25.238 1.00 85.31 85 GLN A C 1
ATOM 670 O O . GLN A 1 85 ? -16.517 -0.703 25.677 1.00 85.31 85 GLN A O 1
ATOM 675 N N . THR A 1 86 ? -14.281 -0.860 25.537 1.00 78.06 86 THR A N 1
ATOM 676 C CA . THR A 1 86 ? -14.144 -2.028 26.421 1.00 78.06 86 THR A CA 1
ATOM 677 C C . THR A 1 86 ? -14.006 -1.613 27.892 1.00 78.06 86 THR A C 1
ATOM 679 O O . THR A 1 86 ? -14.374 -2.380 28.777 1.00 78.06 86 THR A O 1
ATOM 682 N N . ASP A 1 87 ? -13.515 -0.395 28.146 1.00 66.75 87 ASP A N 1
ATOM 683 C CA . ASP A 1 87 ? -13.394 0.209 29.483 1.00 66.75 87 ASP A CA 1
ATOM 684 C C . ASP A 1 87 ? -14.670 0.957 29.949 1.00 66.75 87 ASP A C 1
ATOM 686 O O . ASP A 1 87 ? -14.675 1.533 31.041 1.00 66.75 87 ASP A O 1
ATOM 690 N N . ALA A 1 88 ? -15.733 0.969 29.133 1.00 53.44 88 ALA A N 1
ATOM 691 C CA . ALA A 1 88 ? -17.022 1.628 29.392 1.00 53.44 88 ALA A CA 1
ATOM 692 C C . ALA A 1 88 ? -18.125 0.618 29.748 1.00 53.44 88 ALA A C 1
ATOM 694 O O . ALA A 1 88 ? -18.952 0.950 30.630 1.00 53.44 88 ALA A O 1
#

Sequence (88 aa):
MTDDITPPEEQKPVASELLTLTDDFAGFSADCAFYCDALAAIAEDLEDVDDYTGYGIRRYSDTLKEQVILMDRRIHELQRRIAAQTDA

Organism: NCBI:txid137584

Secondary structure (DSSP, 8-state):
-----PPP--PPPHHHHHHHHHHHHHHHHHHHHHHHHHHHHHHHT-----HHHHHHHHHHHHHHHHHHHHHHHHHHHHHHHHHHHH--

pLDDT: mean 87.42, std 14.27, range [46.81, 97.94]